Protein AF-A0AB33BY91-F1 (afdb_monomer_lite)

Structure (mmCIF, N/CA/C/O backbone):
data_AF-A0AB33BY91-F1
#
_entry.id   AF-A0AB33BY91-F1
#
loop_
_atom_site.group_PDB
_atom_site.id
_atom_site.type_symbol
_atom_site.label_atom_id
_atom_site.label_alt_id
_atom_site.label_comp_id
_atom_site.label_asym_id
_atom_site.label_entity_id
_atom_site.label_seq_id
_atom_site.pdbx_PDB_ins_code
_atom_site.Cartn_x
_atom_site.Cartn_y
_atom_site.Cartn_z
_atom_site.occupancy
_atom_site.B_iso_or_equiv
_atom_site.auth_seq_id
_atom_site.auth_comp_id
_atom_site.auth_asym_id
_atom_site.auth_atom_id
_atom_site.pdbx_PDB_model_num
ATOM 1 N N . MET A 1 1 ? 9.079 -10.517 -0.588 1.00 70.88 1 MET A N 1
ATOM 2 C CA . MET A 1 1 ? 7.765 -10.075 -0.079 1.00 70.88 1 MET A CA 1
ATOM 3 C C . MET A 1 1 ? 6.912 -9.729 -1.282 1.00 70.88 1 MET A C 1
ATOM 5 O O . MET A 1 1 ? 7.421 -9.047 -2.159 1.00 70.88 1 MET A O 1
ATOM 9 N N . ASP A 1 2 ? 5.691 -10.254 -1.358 1.00 89.25 2 ASP A N 1
ATOM 10 C CA . ASP A 1 2 ? 4.752 -10.009 -2.460 1.00 89.25 2 ASP A CA 1
ATOM 11 C C . ASP A 1 2 ? 3.693 -8.995 -1.993 1.00 89.25 2 ASP A C 1
ATOM 13 O O . ASP A 1 2 ? 3.037 -9.213 -0.972 1.00 89.25 2 ASP A O 1
ATOM 17 N N . LEU A 1 3 ? 3.573 -7.863 -2.697 1.00 92.12 3 LEU A N 1
ATOM 18 C CA . LEU A 1 3 ? 2.672 -6.766 -2.321 1.00 92.12 3 LEU A CA 1
ATOM 19 C C . LEU A 1 3 ? 1.193 -7.135 -2.490 1.00 92.12 3 LEU A C 1
ATOM 21 O O . LEU A 1 3 ? 0.359 -6.688 -1.703 1.00 92.12 3 LEU A O 1
ATOM 25 N N . GLN A 1 4 ? 0.871 -7.975 -3.476 1.00 93.31 4 GLN A N 1
ATOM 26 C CA . GLN A 1 4 ? -0.489 -8.450 -3.696 1.00 93.31 4 GLN A CA 1
ATOM 27 C C . GLN A 1 4 ? -0.908 -9.387 -2.565 1.00 93.31 4 GLN A C 1
ATOM 29 O O . GLN A 1 4 ? -2.002 -9.251 -2.020 1.00 93.31 4 GLN A O 1
ATOM 34 N N . ALA A 1 5 ? -0.020 -10.301 -2.170 1.00 92.94 5 ALA A N 1
ATOM 35 C CA . ALA A 1 5 ? -0.266 -11.193 -1.042 1.00 92.94 5 ALA A CA 1
ATOM 36 C C . ALA A 1 5 ? -0.437 -10.417 0.275 1.00 92.94 5 ALA A C 1
ATOM 38 O O . ALA A 1 5 ? -1.303 -10.758 1.080 1.00 92.94 5 ALA A O 1
ATOM 39 N N . LEU A 1 6 ? 0.356 -9.358 0.485 1.00 92.75 6 LEU A N 1
ATOM 40 C CA . LEU A 1 6 ? 0.226 -8.498 1.662 1.00 92.75 6 LEU A CA 1
ATOM 41 C C . LEU A 1 6 ? -1.119 -7.759 1.687 1.00 92.75 6 LEU A C 1
ATOM 43 O O . LEU A 1 6 ? -1.762 -7.736 2.734 1.00 92.75 6 LEU A O 1
ATOM 47 N N . ALA A 1 7 ? -1.559 -7.201 0.555 1.00 93.62 7 ALA A N 1
ATOM 48 C CA . ALA A 1 7 ? -2.860 -6.539 0.453 1.00 93.62 7 ALA A CA 1
ATOM 49 C C . ALA A 1 7 ? -4.006 -7.493 0.806 1.00 93.62 7 ALA A C 1
ATOM 51 O O . ALA A 1 7 ? -4.775 -7.197 1.714 1.00 93.62 7 ALA A O 1
ATOM 52 N N . ILE A 1 8 ? -4.033 -8.682 0.194 1.00 93.38 8 ILE A N 1
ATOM 53 C CA . ILE A 1 8 ? -5.052 -9.707 0.469 1.00 93.38 8 ILE A CA 1
ATOM 54 C C . ILE A 1 8 ? -5.065 -10.086 1.954 1.00 93.38 8 ILE A C 1
ATOM 56 O O . ILE A 1 8 ? -6.124 -10.240 2.560 1.00 93.38 8 ILE A O 1
ATOM 60 N N . ALA A 1 9 ? -3.890 -10.250 2.563 1.00 92.19 9 ALA A N 1
ATOM 61 C CA . ALA A 1 9 ? -3.816 -10.657 3.956 1.00 92.19 9 ALA A CA 1
ATOM 62 C C . ALA A 1 9 ? -4.296 -9.564 4.927 1.00 92.19 9 ALA A C 1
ATOM 64 O O . ALA A 1 9 ? -4.942 -9.889 5.920 1.00 92.19 9 ALA A O 1
ATOM 65 N N . LEU A 1 10 ? -4.027 -8.289 4.630 1.00 91.00 10 LEU A N 1
ATOM 66 C CA . LEU A 1 10 ? -4.527 -7.154 5.408 1.00 91.00 10 LEU A CA 1
ATOM 67 C C . LEU A 1 10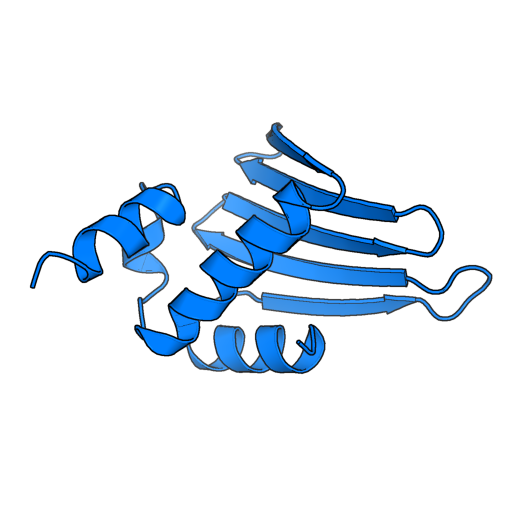 ? -6.032 -6.927 5.190 1.00 91.00 10 LEU A C 1
ATOM 69 O O . LEU A 1 10 ? -6.748 -6.681 6.160 1.00 91.00 10 LEU A O 1
ATOM 73 N N . GLU A 1 11 ? -6.538 -7.088 3.962 1.00 92.44 11 GLU A N 1
ATOM 74 C CA . GLU A 1 11 ? -7.983 -7.065 3.678 1.00 92.44 11 GLU A CA 1
ATOM 75 C C . GLU A 1 11 ? -8.731 -8.132 4.485 1.00 92.44 11 GLU A C 1
ATOM 77 O O . GLU A 1 11 ? -9.739 -7.836 5.125 1.00 92.44 11 GLU A O 1
ATOM 82 N N . ASN A 1 12 ? -8.187 -9.350 4.563 1.00 91.06 12 ASN A N 1
ATOM 83 C CA . ASN A 1 12 ? -8.753 -10.428 5.382 1.00 91.06 12 ASN A CA 1
ATOM 84 C C . ASN A 1 12 ? -8.757 -10.118 6.894 1.00 91.06 12 ASN A C 1
ATOM 86 O O . ASN A 1 12 ? -9.487 -10.764 7.644 1.00 91.06 12 ASN A O 1
ATOM 90 N N . GLN A 1 13 ? -7.960 -9.146 7.347 1.00 87.62 13 GLN A N 1
ATOM 91 C CA . GLN A 1 13 ? -7.929 -8.652 8.730 1.00 87.62 13 GLN A CA 1
ATOM 92 C C . GLN A 1 13 ? -8.799 -7.401 8.947 1.00 87.62 13 GLN A C 1
ATOM 94 O O . GLN A 1 13 ? -8.844 -6.868 10.055 1.00 87.62 13 GLN A O 1
ATOM 99 N N . GLY A 1 14 ? -9.510 -6.938 7.914 1.00 88.50 14 GLY A N 1
ATOM 100 C CA . GLY A 1 14 ? -10.414 -5.789 7.982 1.00 88.50 14 GLY A CA 1
ATOM 101 C C . GLY A 1 14 ? -9.769 -4.443 7.648 1.00 88.50 14 GLY A C 1
ATOM 102 O O . GLY A 1 14 ? -10.417 -3.411 7.816 1.00 88.50 14 GLY A O 1
ATOM 103 N N . TYR A 1 15 ? -8.522 -4.424 7.170 1.00 90.50 15 TYR A N 1
ATOM 104 C CA . TYR A 1 15 ? -7.912 -3.206 6.640 1.00 90.50 15 TYR A CA 1
ATOM 105 C C . TYR A 1 15 ? -8.409 -2.923 5.2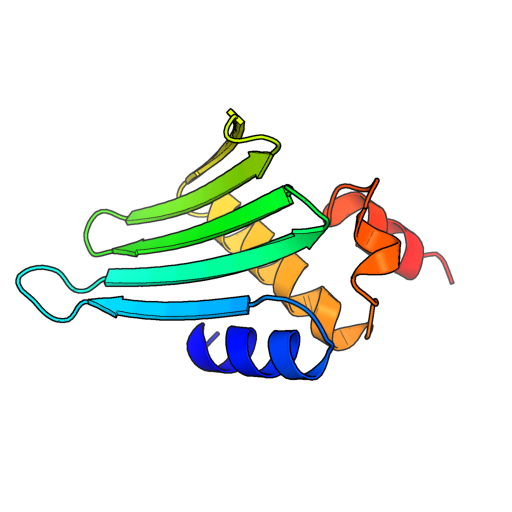22 1.00 90.50 15 TYR A C 1
ATOM 107 O O . TYR A 1 15 ? -8.589 -3.832 4.417 1.00 90.50 15 TYR A O 1
ATOM 115 N N . LEU A 1 16 ? -8.545 -1.645 4.871 1.00 92.38 16 LEU A N 1
ATOM 116 C CA . LEU A 1 16 ? -8.739 -1.234 3.481 1.00 92.38 16 LEU A CA 1
ATOM 117 C C . LEU A 1 16 ? -7.385 -1.239 2.771 1.00 92.38 16 LEU A C 1
ATOM 119 O O . LEU A 1 16 ? -6.714 -0.209 2.720 1.00 92.38 16 LEU A O 1
ATOM 123 N N . ALA A 1 17 ? -6.959 -2.401 2.275 1.00 94.88 17 ALA A N 1
ATOM 124 C CA . ALA A 1 17 ? -5.701 -2.562 1.557 1.00 94.88 17 ALA A CA 1
ATOM 125 C C . ALA A 1 17 ? -5.934 -2.864 0.073 1.00 94.88 17 ALA A C 1
ATOM 127 O O . ALA A 1 17 ? -6.933 -3.454 -0.313 1.00 94.88 17 ALA A O 1
ATOM 128 N N . SER A 1 18 ? -5.017 -2.429 -0.784 1.00 94.94 18 SER A N 1
ATOM 129 C CA . SER A 1 18 ? -5.064 -2.729 -2.213 1.00 94.94 18 SER A CA 1
ATOM 130 C C . SER A 1 18 ? -3.668 -2.701 -2.817 1.00 94.94 18 SER A C 1
ATOM 132 O O . SER A 1 18 ? -2.775 -1.997 -2.343 1.00 94.94 18 SER A O 1
ATOM 134 N N . CYS A 1 19 ? -3.472 -3.478 -3.874 1.00 95.19 19 CYS A N 1
ATOM 135 C CA . CYS A 1 19 ? -2.242 -3.494 -4.645 1.00 95.19 19 CYS A CA 1
ATOM 136 C C . CYS A 1 19 ? -2.598 -3.456 -6.130 1.00 95.19 19 CYS A C 1
ATOM 138 O O . CYS A 1 19 ? -3.453 -4.208 -6.591 1.00 95.19 19 CYS A O 1
ATOM 140 N N . TYR A 1 20 ? -1.941 -2.570 -6.873 1.00 91.12 20 TYR A N 1
ATOM 141 C CA . TYR A 1 20 ? -2.128 -2.417 -8.310 1.00 91.12 20 TYR A CA 1
ATOM 142 C C . TYR A 1 20 ? -0.778 -2.460 -8.997 1.00 91.12 20 TYR A C 1
ATOM 144 O O . TYR A 1 20 ? 0.171 -1.817 -8.548 1.00 91.12 20 TYR A O 1
ATOM 152 N N . THR A 1 21 ? -0.708 -3.178 -10.111 1.00 88.31 21 THR A N 1
ATOM 153 C CA . THR A 1 21 ? 0.441 -3.146 -11.011 1.00 88.31 21 THR A CA 1
ATOM 154 C C . THR A 1 21 ? 0.055 -2.396 -12.278 1.00 88.31 21 THR A C 1
ATOM 156 O O . THR A 1 21 ? -1.031 -2.589 -12.824 1.00 88.31 21 THR A O 1
ATOM 159 N N . CYS A 1 22 ? 0.930 -1.511 -12.742 1.00 81.50 22 CYS A N 1
ATOM 160 C CA . CYS A 1 22 ? 0.817 -0.905 -14.060 1.00 81.50 22 CYS A CA 1
ATOM 161 C C . CYS A 1 22 ? 1.938 -1.495 -14.919 1.00 81.50 22 CYS A C 1
ATOM 163 O O . CYS A 1 22 ? 3.110 -1.324 -14.594 1.00 81.50 22 CYS A O 1
ATOM 165 N N . GLY A 1 23 ? 1.562 -2.237 -15.964 1.00 65.62 23 GLY A N 1
ATOM 166 C CA . GLY A 1 23 ? 2.470 -2.957 -16.870 1.00 65.62 23 GLY A CA 1
ATOM 167 C C . GLY A 1 23 ? 2.588 -2.309 -18.252 1.00 65.62 23 GLY A C 1
ATOM 168 O O . GLY A 1 23 ? 2.604 -3.008 -19.260 1.00 65.62 23 GLY A O 1
ATOM 169 N N . GLY A 1 24 ? 2.562 -0.975 -18.306 1.00 70.12 24 GLY A N 1
ATOM 170 C CA . GLY A 1 24 ? 2.678 -0.198 -19.543 1.00 70.12 24 GLY A CA 1
ATOM 171 C C . GLY A 1 24 ? 4.134 0.100 -19.913 1.00 70.12 24 GLY A C 1
ATOM 172 O O . GLY A 1 24 ? 4.979 -0.785 -19.950 1.00 70.12 24 GLY A O 1
ATOM 173 N N . GLN A 1 25 ? 4.449 1.373 -20.170 1.00 61.53 25 GLN A N 1
ATOM 174 C CA . GLN A 1 25 ? 5.828 1.815 -20.441 1.00 61.53 25 GLN A CA 1
ATOM 175 C C . GLN A 1 25 ? 6.769 1.716 -19.228 1.00 61.53 25 GLN A C 1
ATOM 177 O O . GLN A 1 25 ? 7.977 1.841 -19.395 1.00 61.53 25 GLN A O 1
ATOM 182 N N . MET A 1 26 ? 6.231 1.516 -18.024 1.00 62.81 26 MET A N 1
ATOM 183 C CA . MET A 1 26 ? 6.991 1.425 -16.779 1.00 62.81 26 MET A CA 1
ATOM 184 C C . MET A 1 26 ? 6.454 0.271 -15.954 1.00 62.81 26 MET A C 1
ATOM 186 O O . MET A 1 26 ? 5.241 0.195 -15.747 1.00 62.81 26 MET A O 1
ATOM 190 N N . ASN A 1 27 ? 7.345 -0.582 -15.450 1.00 81.62 27 ASN A N 1
ATOM 191 C CA . ASN A 1 27 ? 6.958 -1.584 -14.470 1.00 81.62 27 ASN A CA 1
ATOM 192 C C . ASN A 1 27 ? 6.823 -0.884 -13.123 1.00 81.62 27 ASN A C 1
ATOM 194 O O . ASN A 1 27 ? 7.798 -0.394 -12.552 1.00 81.62 27 ASN A O 1
ATOM 198 N N . SER A 1 28 ? 5.596 -0.800 -12.622 1.00 90.38 28 SER A N 1
ATOM 199 C CA . SER A 1 28 ? 5.347 -0.216 -11.310 1.00 90.38 28 SER A CA 1
ATOM 200 C C . SER A 1 28 ? 4.273 -0.971 -10.548 1.00 90.38 28 SER A C 1
ATOM 202 O O . SER A 1 28 ? 3.346 -1.538 -11.131 1.00 90.38 28 SER A O 1
ATOM 204 N N . ALA A 1 29 ? 4.411 -0.969 -9.228 1.00 92.94 29 ALA A N 1
ATOM 205 C CA . ALA A 1 29 ? 3.433 -1.501 -8.299 1.00 92.94 29 ALA A CA 1
ATOM 206 C C . ALA A 1 29 ? 3.149 -0.457 -7.218 1.00 92.94 29 ALA A C 1
ATOM 208 O O . ALA A 1 29 ? 4.076 0.069 -6.603 1.00 92.94 29 ALA A O 1
ATOM 209 N N . SER A 1 30 ? 1.871 -0.169 -6.979 1.00 94.44 30 SER A N 1
ATOM 210 C CA . SER A 1 30 ? 1.411 0.676 -5.880 1.00 94.44 30 SER A CA 1
ATOM 211 C C . SER A 1 30 ? 0.617 -0.180 -4.911 1.00 94.44 30 SER A C 1
ATOM 213 O O . SER A 1 30 ? -0.442 -0.700 -5.255 1.00 94.44 30 SER A O 1
ATOM 215 N N . PHE A 1 31 ? 1.113 -0.277 -3.689 1.00 96.12 31 PHE A N 1
ATOM 216 C CA . PHE A 1 31 ? 0.403 -0.819 -2.547 1.00 96.12 31 PHE A CA 1
ATOM 217 C C . PHE A 1 31 ? -0.160 0.340 -1.718 1.00 96.12 31 PHE A C 1
ATOM 219 O O . PHE A 1 31 ? 0.518 1.348 -1.515 1.00 96.12 31 PHE A O 1
ATOM 226 N N . MET A 1 32 ? -1.401 0.222 -1.261 1.00 95.81 32 MET A N 1
ATOM 227 C CA . MET A 1 32 ? -2.061 1.213 -0.417 1.00 95.81 32 MET A CA 1
ATOM 228 C C . MET A 1 32 ? -2.783 0.524 0.731 1.00 95.81 32 MET A C 1
ATOM 230 O O . MET A 1 32 ? -3.413 -0.508 0.513 1.00 95.81 32 MET A O 1
ATOM 234 N N . VAL A 1 33 ? -2.730 1.104 1.929 1.00 94.75 33 VAL A N 1
ATOM 235 C CA . VAL A 1 33 ? -3.513 0.636 3.079 1.00 94.75 33 VAL A CA 1
ATOM 236 C C . VAL A 1 33 ? -4.035 1.802 3.911 1.00 94.75 33 VAL A C 1
ATOM 238 O O . VAL A 1 33 ? -3.291 2.727 4.238 1.00 94.75 33 VAL A O 1
ATOM 241 N N . GLY A 1 34 ? -5.321 1.757 4.249 1.00 92.31 34 GLY A N 1
ATOM 242 C CA . GLY A 1 34 ? -5.939 2.653 5.220 1.00 92.31 34 GLY A CA 1
ATOM 243 C C . GLY A 1 34 ? -5.725 2.157 6.651 1.00 92.31 34 GLY A C 1
ATOM 244 O O . GLY A 1 34 ? -5.993 0.994 6.947 1.00 92.31 34 GLY A O 1
ATOM 245 N N . LEU A 1 35 ? -5.275 3.044 7.540 1.00 85.62 35 LEU A N 1
ATOM 246 C CA . LEU A 1 35 ? -5.067 2.789 8.974 1.00 85.62 35 LEU A CA 1
ATOM 247 C C . LEU A 1 35 ? -6.147 3.431 9.872 1.00 85.62 35 LEU A C 1
ATOM 249 O O . LEU A 1 35 ? -5.972 3.527 11.084 1.00 85.62 35 LEU A O 1
ATOM 253 N N . GLY A 1 36 ? -7.234 3.932 9.289 1.00 79.31 36 GLY A N 1
ATOM 254 C CA . GLY A 1 36 ? -8.272 4.711 9.971 1.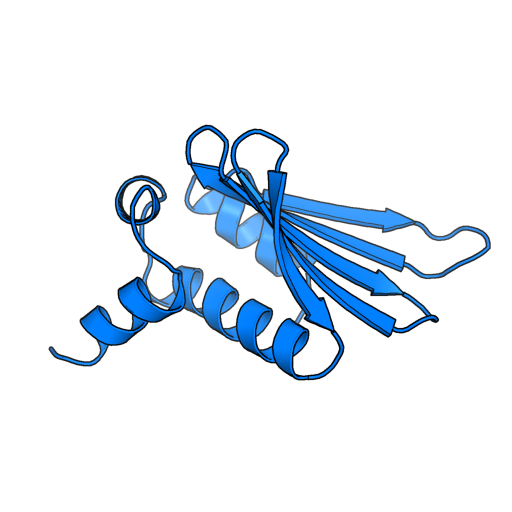00 79.31 36 GLY A CA 1
ATOM 255 C C . GLY A 1 36 ? -8.920 5.709 9.012 1.00 79.31 36 GLY A C 1
ATOM 256 O O . GLY A 1 36 ? -8.627 5.671 7.819 1.00 79.31 36 GLY A O 1
ATOM 257 N N . GLU A 1 37 ? -9.779 6.599 9.519 1.00 76.19 37 GLU A N 1
ATOM 258 C CA . GLU A 1 37 ? -10.706 7.398 8.691 1.00 76.19 37 GLU A CA 1
ATOM 259 C C . GLU A 1 37 ? -10.042 8.121 7.513 1.00 76.19 37 GLU A C 1
ATOM 261 O O 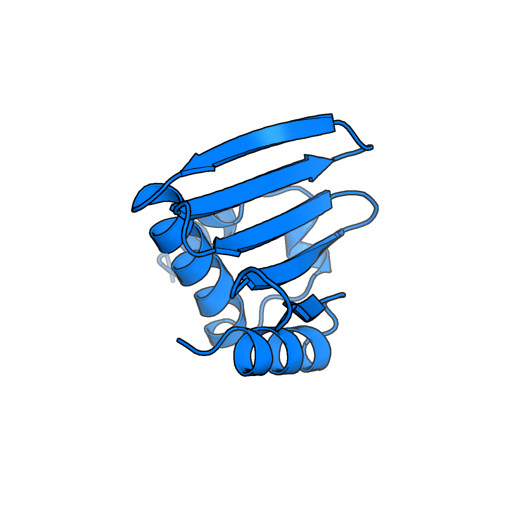. GLU A 1 37 ? -10.511 8.008 6.384 1.00 76.19 37 GLU A O 1
ATOM 266 N N . THR A 1 38 ? -8.930 8.815 7.747 1.00 86.00 38 THR A N 1
ATOM 267 C CA . THR A 1 38 ? -8.234 9.573 6.695 1.00 86.00 38 THR A CA 1
ATOM 268 C C . THR A 1 38 ? -6.746 9.247 6.602 1.00 86.00 38 THR A C 1
ATOM 270 O O . THR A 1 38 ? -6.030 9.883 5.832 1.00 86.00 38 THR A O 1
ATOM 273 N N . HIS A 1 39 ? -6.262 8.262 7.371 1.00 89.62 39 HIS A N 1
ATOM 274 C CA . HIS A 1 39 ? -4.849 7.882 7.406 1.00 89.62 39 HIS A CA 1
ATOM 275 C C . HIS A 1 39 ? -4.554 6.809 6.353 1.00 89.62 39 HIS A C 1
ATOM 277 O O . HIS A 1 39 ? -4.994 5.667 6.481 1.00 89.62 39 HIS A O 1
ATOM 283 N N . LEU A 1 40 ? -3.785 7.174 5.330 1.00 93.12 40 LEU A N 1
ATOM 284 C CA . LEU A 1 40 ? -3.441 6.334 4.191 1.00 93.12 40 LEU A CA 1
ATOM 285 C C . LEU A 1 40 ? -1.925 6.178 4.084 1.00 93.12 40 LEU A C 1
ATOM 287 O O . LEU A 1 40 ? -1.187 7.160 4.059 1.00 93.12 40 LEU A O 1
ATOM 291 N N . ILE A 1 41 ? -1.473 4.940 3.935 1.00 95.12 41 ILE A N 1
ATOM 292 C CA . ILE A 1 41 ? -0.108 4.617 3.531 1.00 95.12 41 ILE A CA 1
ATOM 293 C C . ILE A 1 41 ? -0.118 4.254 2.053 1.00 95.12 41 ILE A C 1
ATOM 295 O O . ILE A 1 41 ? -0.971 3.488 1.600 1.00 95.12 41 ILE A O 1
ATOM 299 N N . ARG A 1 42 ? 0.874 4.746 1.313 1.00 96.12 42 ARG A N 1
ATOM 300 C CA . ARG A 1 42 ? 1.193 4.313 -0.045 1.00 96.12 42 ARG A CA 1
ATOM 301 C C . ARG A 1 42 ? 2.639 3.841 -0.110 1.00 96.12 42 ARG A C 1
ATOM 303 O O . ARG A 1 42 ? 3.548 4.596 0.213 1.00 96.12 42 ARG A O 1
ATOM 310 N N . PHE A 1 43 ? 2.847 2.630 -0.607 1.00 97.06 43 PHE A N 1
ATOM 311 C CA . PHE A 1 43 ? 4.158 2.115 -0.976 1.00 97.06 43 PHE A CA 1
ATOM 312 C C . PHE A 1 43 ? 4.216 1.928 -2.492 1.00 97.06 43 PHE A C 1
ATOM 314 O O . PHE A 1 43 ? 3.437 1.162 -3.059 1.00 97.06 43 PHE A O 1
ATOM 321 N N . LEU A 1 44 ? 5.118 2.645 -3.154 1.00 95.88 44 LEU A N 1
ATOM 322 C CA . LEU A 1 44 ? 5.291 2.623 -4.601 1.00 95.88 44 LEU A CA 1
ATOM 323 C C . LEU A 1 44 ? 6.665 2.047 -4.943 1.00 95.88 44 LEU A C 1
ATOM 325 O O . LEU A 1 44 ? 7.686 2.537 -4.462 1.00 95.88 44 LEU A O 1
ATOM 329 N N . VAL A 1 45 ? 6.676 1.042 -5.814 1.00 94.19 45 VAL A N 1
ATOM 330 C CA . VAL A 1 45 ? 7.875 0.464 -6.429 1.00 94.19 45 VAL A CA 1
ATOM 331 C C . VAL A 1 45 ? 7.817 0.735 -7.921 1.00 94.19 45 VAL A C 1
ATOM 333 O O . VAL A 1 45 ? 6.796 0.479 -8.558 1.00 94.19 45 VAL A O 1
ATOM 336 N N . SER A 1 46 ? 8.908 1.239 -8.482 1.00 92.38 46 SER A N 1
ATOM 337 C CA . SER A 1 46 ? 9.060 1.458 -9.919 1.00 92.38 46 SER A CA 1
ATOM 338 C C . SER A 1 46 ? 10.521 1.333 -10.337 1.00 92.38 46 SER A C 1
ATOM 340 O O . SER A 1 46 ? 11.414 1.273 -9.490 1.00 92.38 46 SER A O 1
ATOM 342 N N . ASP A 1 47 ? 10.768 1.400 -11.643 1.00 89.06 47 ASP A N 1
ATOM 343 C CA . ASP A 1 47 ? 12.118 1.460 -12.214 1.00 89.06 47 ASP A CA 1
ATOM 344 C C . ASP A 1 47 ? 12.932 2.691 -11.743 1.00 89.06 47 ASP A C 1
ATOM 346 O O . ASP A 1 47 ? 14.159 2.686 -11.816 1.00 89.06 47 ASP A O 1
ATOM 350 N N . TYR A 1 48 ? 12.275 3.735 -11.217 1.00 87.69 48 TYR A N 1
ATOM 351 C CA . TYR A 1 48 ? 12.920 4.952 -10.695 1.00 87.69 48 TYR A CA 1
ATOM 352 C C . TYR A 1 48 ? 13.215 4.899 -9.197 1.00 87.69 48 TYR A C 1
ATOM 354 O O . TYR A 1 48 ? 13.864 5.800 -8.665 1.00 87.69 48 TYR A O 1
ATOM 362 N N . GLY A 1 49 ? 12.742 3.861 -8.510 1.00 93.38 49 GLY A N 1
ATOM 363 C CA . GLY A 1 49 ? 12.977 3.679 -7.090 1.00 93.38 49 GLY A CA 1
ATOM 364 C C . GLY A 1 49 ? 11.736 3.281 -6.310 1.00 93.38 49 GLY A C 1
ATOM 365 O O . GLY A 1 49 ? 10.686 2.922 -6.853 1.00 93.38 49 GLY A O 1
ATOM 366 N N . ILE A 1 50 ? 11.913 3.328 -4.994 1.00 95.69 50 ILE A N 1
ATOM 367 C CA . ILE A 1 50 ? 10.961 2.857 -3.997 1.00 95.69 50 ILE A CA 1
ATOM 368 C C . ILE A 1 50 ? 10.620 4.021 -3.077 1.00 95.69 50 ILE A C 1
ATOM 370 O O . ILE A 1 50 ? 11.520 4.707 -2.592 1.00 95.69 50 ILE A O 1
ATOM 374 N N . THR A 1 51 ? 9.330 4.210 -2.823 1.00 97.31 51 THR A N 1
ATOM 375 C CA . THR A 1 51 ? 8.799 5.310 -2.011 1.00 97.31 51 THR A CA 1
ATOM 376 C C . THR A 1 51 ? 7.736 4.810 -1.048 1.00 97.31 51 THR A C 1
ATOM 378 O O . THR A 1 51 ? 6.900 3.985 -1.409 1.00 97.31 51 THR A O 1
ATOM 381 N N . TRP A 1 52 ? 7.759 5.346 0.167 1.00 97.44 52 TRP A N 1
ATOM 382 C CA . TRP A 1 52 ? 6.710 5.220 1.171 1.00 97.44 52 TRP A CA 1
ATOM 383 C C . TRP A 1 52 ? 6.167 6.613 1.464 1.00 97.44 52 TRP A C 1
ATOM 385 O O . TRP A 1 52 ? 6.945 7.516 1.767 1.00 97.44 52 TRP A O 1
ATOM 395 N N . THR A 1 53 ? 4.854 6.786 1.398 1.00 96.88 53 THR A N 1
ATOM 396 C CA . THR A 1 53 ? 4.178 8.052 1.685 1.00 96.88 53 THR A CA 1
ATOM 397 C C . THR A 1 53 ? 3.060 7.811 2.687 1.00 96.88 53 THR A C 1
ATOM 399 O O . THR A 1 53 ? 2.197 6.962 2.460 1.00 96.88 53 THR A O 1
ATOM 402 N N . GLU A 1 54 ? 3.052 8.588 3.766 1.00 95.06 54 GLU A N 1
ATOM 403 C CA . GLU A 1 54 ? 1.950 8.640 4.728 1.00 95.06 54 GLU A CA 1
ATOM 404 C C . GLU A 1 54 ? 1.147 9.911 4.508 1.00 95.06 54 GLU A C 1
ATOM 406 O O . GLU A 1 54 ? 1.706 11.008 4.439 1.00 95.06 54 GLU A O 1
ATOM 411 N N . MET A 1 55 ? -0.168 9.766 4.415 1.00 93.56 55 MET A N 1
ATOM 412 C CA . MET A 1 55 ? -1.097 10.871 4.236 1.00 93.56 55 MET A CA 1
ATOM 413 C C . MET A 1 55 ? -2.176 10.827 5.308 1.00 93.56 55 MET A C 1
ATOM 415 O O . MET A 1 55 ? -2.676 9.756 5.645 1.00 93.56 55 MET A O 1
ATOM 419 N N . ARG A 1 56 ? -2.565 11.993 5.820 1.00 92.44 56 ARG A N 1
ATOM 420 C CA . ARG A 1 56 ? -3.737 12.160 6.683 1.00 92.44 56 ARG A CA 1
ATOM 421 C C . ARG A 1 56 ? -4.465 13.434 6.303 1.00 92.44 56 ARG A C 1
ATOM 423 O O . ARG A 1 56 ? -3.814 14.462 6.138 1.00 92.44 56 ARG A O 1
ATOM 430 N N . ASP A 1 57 ? -5.784 13.366 6.166 1.00 90.69 57 ASP A N 1
ATOM 431 C CA . ASP A 1 57 ? -6.612 14.509 5.745 1.00 90.69 57 ASP A CA 1
ATOM 432 C C . ASP A 1 57 ? -6.057 15.188 4.476 1.00 90.69 57 ASP A C 1
ATOM 434 O O . ASP A 1 57 ? -5.906 16.409 4.417 1.00 90.69 57 ASP A O 1
ATOM 438 N N . ASP A 1 58 ? -5.652 14.371 3.496 1.00 88.00 58 ASP A N 1
ATOM 439 C CA . ASP A 1 58 ? -5.018 14.785 2.234 1.00 88.00 58 ASP A CA 1
ATOM 440 C C . ASP A 1 58 ? -3.679 15.539 2.373 1.00 88.00 58 ASP A C 1
ATOM 442 O O . ASP A 1 58 ? -3.171 16.119 1.410 1.00 88.00 58 ASP A O 1
ATOM 446 N N . ARG A 1 59 ? -3.060 15.517 3.558 1.00 92.75 59 ARG A N 1
ATOM 447 C CA . ARG A 1 59 ? -1.735 16.094 3.813 1.00 92.75 59 ARG A CA 1
ATOM 448 C C . ARG A 1 59 ? -0.684 15.002 3.888 1.00 92.75 59 ARG A C 1
ATOM 450 O O . ARG A 1 59 ? -0.831 14.060 4.663 1.00 92.75 59 ARG A O 1
ATOM 457 N N . GLU A 1 60 ? 0.401 15.164 3.135 1.00 94.94 60 GLU A N 1
ATOM 458 C CA . GLU A 1 60 ? 1.598 14.336 3.295 1.00 94.94 60 GLU A CA 1
ATOM 459 C C . GLU A 1 60 ? 2.215 14.600 4.676 1.00 94.94 60 GLU A C 1
ATOM 461 O O . GLU A 1 60 ? 2.592 15.727 5.001 1.00 94.94 60 GLU A O 1
ATOM 466 N N . LEU A 1 61 ? 2.280 13.558 5.504 1.00 92.44 61 LEU A N 1
ATOM 467 C CA . LEU A 1 61 ? 2.904 13.598 6.827 1.00 92.44 61 LEU A CA 1
ATOM 468 C C . LEU A 1 61 ? 4.378 13.215 6.760 1.00 92.44 61 LEU A C 1
ATOM 470 O O . LEU A 1 61 ? 5.198 13.737 7.515 1.00 92.44 61 LEU A O 1
ATOM 474 N N . MET A 1 62 ? 4.697 12.259 5.889 1.00 93.44 62 MET A N 1
ATOM 475 C CA . MET A 1 62 ? 6.030 11.702 5.755 1.00 93.44 62 MET A CA 1
ATOM 476 C C . MET A 1 62 ? 6.204 11.092 4.370 1.00 93.44 62 MET A C 1
ATOM 478 O O . MET A 1 62 ? 5.302 10.430 3.853 1.00 93.44 62 MET A O 1
ATOM 482 N N . LYS A 1 63 ? 7.408 11.253 3.823 1.00 96.12 63 LYS A N 1
ATOM 483 C CA . LYS A 1 63 ? 7.869 10.554 2.633 1.00 96.12 63 LYS A CA 1
ATOM 484 C C . LYS A 1 63 ? 9.253 9.967 2.895 1.00 96.12 63 LYS A C 1
ATOM 486 O O . LYS A 1 63 ? 10.153 10.686 3.318 1.00 96.12 63 LYS A O 1
ATOM 491 N N . LEU A 1 64 ? 9.405 8.670 2.650 1.00 97.38 64 LEU A N 1
ATOM 492 C CA . LEU A 1 64 ? 10.667 7.938 2.758 1.00 97.38 64 LEU A CA 1
ATOM 493 C C . LEU A 1 64 ? 11.003 7.307 1.412 1.00 97.38 64 LEU A C 1
ATOM 495 O O . LEU A 1 64 ? 10.109 6.936 0.647 1.00 97.38 64 LEU A O 1
ATOM 499 N N . GLU A 1 65 ? 12.293 7.142 1.139 1.00 97.62 65 GLU A N 1
ATOM 500 C CA . GLU A 1 65 ? 12.788 6.587 -0.119 1.00 97.62 65 GLU A CA 1
ATOM 501 C C . GLU A 1 65 ? 13.783 5.447 0.144 1.00 97.62 65 GLU A C 1
ATOM 503 O O . GLU A 1 65 ? 14.421 5.367 1.196 1.00 97.62 65 GLU A O 1
ATOM 508 N N . GLY A 1 66 ? 13.897 4.517 -0.807 1.00 95.94 66 GLY A N 1
ATOM 509 C CA . GLY A 1 66 ? 14.888 3.441 -0.758 1.00 95.94 66 GLY A CA 1
ATOM 510 C C . GLY A 1 66 ? 14.758 2.532 0.472 1.00 95.94 66 GLY A C 1
ATOM 511 O O . GLY A 1 66 ? 13.707 1.935 0.711 1.00 95.94 66 GLY A O 1
ATOM 512 N N . ALA A 1 67 ? 15.847 2.382 1.230 1.00 95.19 67 ALA A N 1
ATOM 513 C CA . ALA A 1 67 ? 15.929 1.433 2.342 1.00 95.19 67 ALA A CA 1
ATOM 514 C C . ALA A 1 67 ? 14.948 1.747 3.485 1.00 95.19 67 ALA A C 1
ATOM 516 O O . ALA A 1 67 ? 14.375 0.826 4.067 1.00 95.19 67 ALA A O 1
ATOM 517 N N . GLU A 1 68 ? 14.707 3.026 3.775 1.00 94.75 68 GLU A N 1
ATOM 518 C CA . GLU A 1 68 ? 13.784 3.438 4.839 1.00 94.75 68 GLU A CA 1
ATOM 519 C C . GLU A 1 68 ? 12.335 3.080 4.488 1.00 94.75 68 GLU A C 1
ATOM 521 O O . GLU A 1 68 ? 11.607 2.538 5.320 1.00 94.75 68 GLU A O 1
ATOM 526 N N . ALA A 1 69 ? 11.943 3.273 3.223 1.00 96.12 69 ALA A N 1
ATOM 527 C CA . ALA A 1 69 ? 10.639 2.845 2.721 1.00 96.12 69 ALA A CA 1
ATOM 528 C C . ALA A 1 69 ? 10.462 1.319 2.818 1.00 96.12 69 ALA A C 1
ATOM 530 O O . ALA A 1 69 ? 9.409 0.831 3.231 1.00 96.12 69 ALA A O 1
ATOM 531 N N . ILE A 1 70 ? 11.503 0.555 2.469 1.00 94.44 70 ILE A N 1
ATOM 532 C CA . ILE A 1 70 ? 11.503 -0.912 2.583 1.00 94.44 70 ILE A CA 1
ATOM 533 C C . ILE A 1 70 ? 11.364 -1.353 4.049 1.00 94.44 70 ILE A C 1
ATOM 535 O O . ILE A 1 70 ? 10.660 -2.327 4.324 1.00 94.44 70 ILE A O 1
ATOM 539 N N . SER A 1 71 ? 12.017 -0.657 4.984 1.00 93.19 71 SER A N 1
ATOM 540 C CA . SER A 1 71 ? 11.921 -0.951 6.418 1.00 93.19 71 SER A CA 1
ATOM 541 C C . SER A 1 71 ? 10.493 -0.762 6.933 1.00 93.19 71 SER A C 1
ATOM 543 O O . SER A 1 71 ? 9.955 -1.657 7.584 1.00 93.19 71 SER A O 1
ATOM 545 N N . GLN A 1 72 ? 9.838 0.347 6.572 1.00 93.44 72 GLN A N 1
ATOM 546 C CA . GLN A 1 72 ? 8.449 0.603 6.972 1.00 93.44 72 GLN A CA 1
ATOM 547 C C . GLN A 1 72 ? 7.467 -0.430 6.397 1.00 93.44 72 GLN A C 1
ATOM 549 O O . GLN A 1 72 ? 6.565 -0.883 7.102 1.00 93.44 72 GLN A O 1
ATOM 554 N N . LEU A 1 73 ? 7.677 -0.897 5.159 1.00 93.75 73 LEU A N 1
ATOM 555 C CA . LEU A 1 73 ? 6.870 -1.986 4.597 1.00 93.75 73 LEU A CA 1
ATOM 556 C C . LEU A 1 73 ? 6.997 -3.284 5.407 1.00 93.75 73 LEU A C 1
ATOM 558 O O . LEU A 1 73 ? 6.009 -3.994 5.599 1.00 93.75 73 LEU A O 1
ATOM 562 N N . GLN A 1 74 ? 8.199 -3.606 5.889 1.00 91.38 74 GLN A N 1
ATOM 563 C CA . GLN A 1 74 ? 8.416 -4.799 6.709 1.00 91.38 74 GLN A CA 1
ATOM 564 C C . GLN A 1 74 ? 7.737 -4.683 8.075 1.00 91.38 74 GLN A C 1
ATOM 566 O O . GLN A 1 74 ? 7.127 -5.653 8.526 1.00 91.38 74 GLN A O 1
ATOM 571 N N . GLU A 1 75 ? 7.790 -3.508 8.704 1.00 89.19 75 GLU A N 1
ATOM 572 C CA . GLU A 1 75 ? 7.045 -3.225 9.935 1.00 89.19 75 GLU A CA 1
ATOM 573 C C . GLU A 1 75 ? 5.536 -3.391 9.721 1.00 89.19 75 GLU A C 1
ATOM 575 O O . GLU A 1 75 ? 4.879 -4.120 10.465 1.00 89.19 75 GLU A O 1
ATOM 580 N N . LEU A 1 76 ? 4.989 -2.815 8.650 1.00 87.38 76 LEU A N 1
ATOM 581 C CA . LEU A 1 76 ? 3.575 -2.962 8.304 1.00 87.38 76 LEU A CA 1
ATOM 582 C C . LEU A 1 76 ? 3.183 -4.429 8.077 1.00 87.38 76 LEU A C 1
ATOM 584 O O . LEU A 1 76 ? 2.140 -4.889 8.536 1.00 87.38 76 LEU A O 1
ATOM 588 N N . ALA A 1 77 ? 4.026 -5.202 7.402 1.00 87.75 77 ALA A N 1
ATOM 589 C CA . ALA A 1 77 ? 3.766 -6.619 7.197 1.00 87.75 77 ALA A CA 1
ATOM 590 C C . ALA A 1 77 ? 3.824 -7.443 8.491 1.00 87.75 77 ALA A C 1
ATOM 592 O O . ALA A 1 77 ? 3.215 -8.514 8.565 1.00 87.75 77 ALA A O 1
ATOM 593 N N . ASN A 1 78 ? 4.523 -6.962 9.521 1.00 84.19 78 ASN A N 1
ATOM 594 C CA . ASN A 1 78 ? 4.497 -7.596 10.832 1.00 84.19 78 ASN A CA 1
ATOM 595 C C . ASN A 1 78 ? 3.143 -7.416 11.533 1.00 84.19 78 ASN A C 1
ATOM 597 O O . ASN A 1 78 ? 2.801 -8.265 12.349 1.00 84.19 78 ASN A O 1
ATOM 601 N N . LEU A 1 79 ? 2.320 -6.421 11.178 1.00 72.94 79 LEU A N 1
ATOM 602 C CA . LEU A 1 79 ? 0.963 -6.282 11.736 1.00 72.94 79 LEU A CA 1
ATOM 603 C C . LEU A 1 79 ? 0.109 -7.520 11.494 1.00 72.94 79 LEU A C 1
ATOM 605 O O . LEU A 1 79 ? -0.603 -7.966 12.391 1.00 72.94 79 LEU A O 1
ATOM 609 N N . ASN A 1 80 ? 0.268 -8.132 10.320 1.00 68.19 80 ASN A N 1
ATOM 610 C CA . ASN A 1 80 ? -0.393 -9.385 9.997 1.00 68.19 80 ASN A CA 1
ATOM 611 C C . ASN A 1 80 ? 0.004 -10.505 10.974 1.00 68.19 80 ASN A C 1
ATOM 613 O O . ASN A 1 80 ? -0.853 -11.255 11.438 1.00 68.19 80 ASN A O 1
ATOM 617 N N . LYS A 1 81 ? 1.284 -10.566 11.366 1.00 66.81 81 LYS A N 1
ATOM 618 C CA . LYS A 1 81 ? 1.784 -11.562 12.327 1.00 66.81 81 LYS A CA 1
ATOM 619 C C . LYS A 1 81 ? 1.170 -11.400 13.717 1.00 66.81 81 LYS A C 1
ATOM 621 O O . LYS A 1 81 ? 1.001 -12.398 14.408 1.00 66.81 81 LYS A O 1
ATOM 626 N N . TYR A 1 82 ? 0.838 -10.172 14.110 1.00 63.94 82 TYR A N 1
ATOM 627 C CA . TYR A 1 82 ? 0.314 -9.856 15.440 1.00 63.94 82 TYR A CA 1
ATOM 628 C C . TYR A 1 82 ? -1.209 -9.664 15.482 1.00 63.94 82 TYR A C 1
ATOM 630 O O . TYR A 1 82 ? -1.740 -9.362 16.545 1.00 63.94 82 TYR A O 1
ATOM 638 N N . GLN A 1 83 ? -1.908 -9.857 14.354 1.00 66.38 83 GLN A N 1
ATOM 639 C CA . GLN A 1 83 ? -3.373 -9.757 14.238 1.00 66.38 83 GLN A CA 1
ATOM 640 C C . GLN A 1 83 ? -3.954 -8.466 14.834 1.00 66.38 83 GLN A C 1
ATOM 642 O O . GLN A 1 83 ? -5.017 -8.470 15.453 1.00 66.38 83 GLN A O 1
ATOM 647 N N . ILE A 1 84 ? -3.247 -7.351 14.663 1.00 68.06 84 ILE A N 1
ATOM 648 C CA . ILE A 1 84 ? -3.658 -6.075 15.249 1.00 68.06 84 ILE A CA 1
ATOM 649 C C . ILE A 1 84 ? -4.848 -5.541 14.446 1.00 68.06 84 ILE A C 1
ATOM 651 O O . ILE A 1 84 ? -4.717 -5.404 13.227 1.00 68.06 84 ILE A O 1
ATOM 655 N N . PRO A 1 85 ? -5.995 -5.230 15.069 1.00 67.44 85 PRO A N 1
ATOM 656 C CA . PRO A 1 85 ? -7.149 -4.707 14.353 1.00 67.44 85 PRO A CA 1
ATOM 657 C C . PRO A 1 85 ? -6.963 -3.222 13.981 1.00 67.44 85 PRO A C 1
ATOM 659 O O . PRO A 1 85 ? -6.312 -2.480 14.724 1.00 67.44 85 PRO A O 1
ATOM 662 N N . PRO A 1 86 ? -7.604 -2.737 12.898 1.00 66.69 86 PRO A N 1
ATOM 663 C CA . PRO A 1 86 ? -7.496 -1.341 12.452 1.00 66.69 86 PRO A CA 1
ATOM 664 C C . PRO A 1 86 ? -7.834 -0.299 13.532 1.00 66.69 86 PRO A C 1
ATOM 666 O O . PRO A 1 86 ? -7.276 0.793 13.547 1.00 66.69 86 PRO A O 1
ATOM 669 N N . ALA A 1 87 ? -8.722 -0.639 14.473 1.00 65.06 87 ALA A N 1
ATOM 670 C CA . ALA A 1 87 ? -9.124 0.248 15.564 1.00 65.06 87 ALA A CA 1
ATOM 671 C C . ALA A 1 87 ? -7.975 0.600 16.531 1.00 65.06 87 ALA A C 1
ATOM 673 O O . ALA A 1 87 ? -7.992 1.669 17.136 1.00 65.06 87 ALA A O 1
ATOM 674 N N . GLU A 1 88 ? -6.958 -0.257 16.665 1.00 63.53 88 GLU A N 1
ATOM 675 C CA . GLU A 1 88 ? -5.797 0.005 17.530 1.00 63.53 88 GLU A CA 1
ATOM 676 C C . GLU A 1 88 ? -4.751 0.931 16.881 1.00 63.53 88 GLU A C 1
ATOM 678 O O . GLU A 1 88 ? -3.818 1.386 17.550 1.00 63.53 88 GLU A O 1
ATOM 683 N N . PHE A 1 89 ? -4.932 1.257 15.596 1.00 63.66 89 PHE A N 1
ATOM 684 C CA . PHE A 1 89 ? -4.029 2.084 14.793 1.00 63.66 89 PHE A CA 1
ATOM 685 C C . PHE A 1 89 ? -4.397 3.568 14.721 1.00 63.66 89 PHE A C 1
ATOM 687 O O . PHE A 1 89 ? -3.570 4.383 14.308 1.00 63.66 89 PHE A O 1
ATOM 694 N N . ILE A 1 90 ? -5.609 3.931 15.149 1.00 56.59 90 ILE A N 1
ATOM 695 C CA . ILE A 1 90 ? -6.212 5.250 14.903 1.00 56.59 90 ILE A CA 1
ATOM 696 C C . ILE A 1 90 ? -5.371 6.410 15.486 1.00 56.59 90 ILE A C 1
ATOM 698 O O . ILE A 1 90 ? -5.332 7.493 14.903 1.00 56.59 90 ILE A O 1
ATOM 702 N N . ASP A 1 91 ? -4.560 6.164 16.522 1.00 51.22 91 ASP A N 1
ATOM 703 C CA . ASP A 1 91 ? -3.770 7.202 17.207 1.00 51.22 91 ASP A CA 1
ATOM 704 C C . ASP A 1 91 ? -2.264 6.914 17.328 1.00 51.22 91 ASP A C 1
ATOM 706 O O . ASP A 1 91 ? -1.546 7.615 18.046 1.00 51.22 91 ASP A O 1
ATOM 710 N N . LYS A 1 92 ? -1.743 5.880 16.653 1.00 52.25 92 LYS A N 1
ATOM 711 C CA . LYS A 1 92 ? -0.365 5.416 16.875 1.00 52.25 92 LYS A CA 1
ATOM 712 C C . LYS A 1 92 ? 0.410 5.207 15.583 1.00 52.25 92 LYS A C 1
ATOM 714 O O . LYS A 1 92 ? -0.093 4.642 14.620 1.00 52.25 92 LYS A O 1
ATOM 719 N N . LYS A 1 93 ? 1.678 5.633 15.585 1.00 51.81 93 LYS A N 1
ATOM 720 C CA . LYS A 1 93 ? 2.622 5.274 14.517 1.00 51.81 93 LYS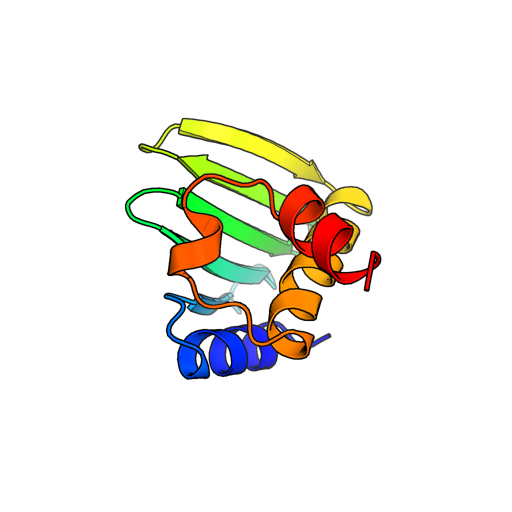 A CA 1
ATOM 721 C C . LYS A 1 93 ? 2.813 3.748 14.504 1.00 51.81 93 LYS A C 1
ATOM 723 O O . LYS A 1 93 ? 2.901 3.182 15.599 1.00 51.81 93 LYS A O 1
ATOM 728 N N . PRO A 1 94 ? 2.949 3.096 13.334 1.00 52.75 94 PRO A N 1
ATOM 729 C CA . PRO A 1 94 ? 3.174 1.648 13.237 1.00 52.75 94 PRO A CA 1
ATOM 730 C C . PRO A 1 94 ? 4.297 1.144 14.147 1.00 52.75 94 PRO A C 1
ATOM 732 O O . PRO A 1 94 ? 4.108 0.181 14.891 1.00 52.75 94 PRO A O 1
ATOM 735 N N . SER A 1 95 ? 5.404 1.886 14.203 1.00 54.69 95 SER A N 1
ATOM 736 C CA . SER A 1 95 ? 6.539 1.599 15.083 1.00 54.69 95 SER A CA 1
ATOM 737 C C . SER A 1 95 ? 6.163 1.551 16.570 1.00 54.69 95 SER A C 1
ATOM 739 O O . SER A 1 95 ? 6.589 0.658 17.295 1.00 54.69 95 SER A O 1
ATOM 741 N N . SER A 1 96 ? 5.294 2.454 17.035 1.00 58.28 96 SER A N 1
ATOM 742 C CA . SER A 1 96 ? 4.864 2.513 18.442 1.00 58.28 96 SER A CA 1
ATOM 743 C C . SER A 1 96 ? 3.883 1.406 18.844 1.00 58.28 96 SER A C 1
ATOM 745 O O . SER A 1 96 ? 3.780 1.072 20.026 1.00 58.28 96 SER A O 1
ATOM 747 N N . VAL A 1 97 ? 3.155 0.839 17.879 1.00 58.78 97 VAL A N 1
ATOM 748 C CA . VAL A 1 97 ? 2.266 -0.306 18.109 1.00 58.78 97 VAL A CA 1
ATOM 749 C C . VAL A 1 97 ? 3.098 -1.581 18.265 1.00 58.78 97 VAL A C 1
ATOM 751 O O . VAL A 1 97 ? 2.911 -2.318 19.233 1.00 58.78 97 VAL A O 1
ATOM 754 N N . LEU A 1 98 ? 4.068 -1.793 17.370 1.00 53.09 98 LEU A N 1
ATOM 755 C CA . LEU A 1 98 ? 4.973 -2.945 17.412 1.00 53.09 98 LEU A CA 1
ATOM 756 C C . LEU A 1 98 ? 5.845 -2.958 18.674 1.00 53.09 98 LEU A C 1
ATOM 758 O O . LEU A 1 98 ? 5.935 -3.984 19.340 1.00 53.09 98 LEU A O 1
ATOM 762 N N . GLN A 1 99 ? 6.377 -1.804 19.081 1.00 54.34 99 GLN A N 1
ATOM 763 C CA . GLN A 1 99 ? 7.223 -1.678 20.275 1.00 54.34 99 GLN A CA 1
ATOM 764 C C . GLN A 1 99 ? 6.502 -2.078 21.581 1.00 54.34 99 GLN A C 1
ATOM 766 O O . GLN A 1 99 ? 7.140 -2.407 22.579 1.00 54.34 99 GLN A O 1
ATOM 771 N N . ARG A 1 100 ? 5.160 -2.084 21.591 1.00 52.72 100 ARG A N 1
ATOM 772 C CA . ARG A 1 100 ? 4.351 -2.500 22.748 1.00 52.72 100 ARG A CA 1
ATOM 773 C C . ARG A 1 100 ? 4.144 -4.011 22.838 1.00 52.72 100 ARG A C 1
ATOM 775 O O . ARG A 1 100 ? 3.887 -4.511 23.928 1.00 52.72 100 ARG A O 1
ATOM 782 N N . LEU A 1 101 ? 4.263 -4.722 21.721 1.00 52.53 101 LEU A N 1
ATOM 783 C CA . LEU A 1 101 ? 4.123 -6.178 21.655 1.00 52.53 101 LEU A CA 1
ATOM 784 C C . LEU A 1 101 ? 5.403 -6.910 22.078 1.00 52.53 101 LEU A C 1
ATOM 786 O O . LEU A 1 101 ? 5.338 -8.063 22.480 1.00 52.53 101 L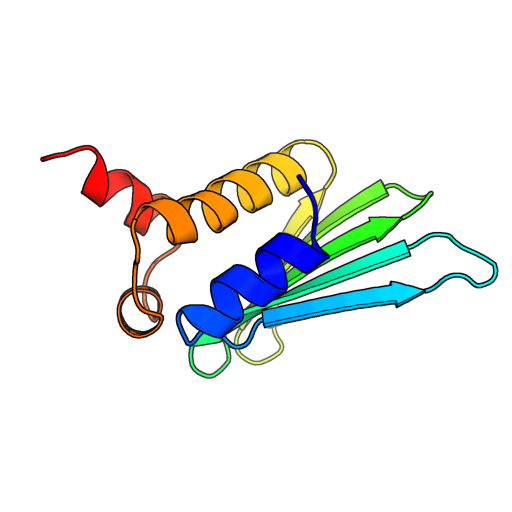EU A O 1
ATOM 790 N N . GLU A 1 102 ? 6.550 -6.231 22.055 1.00 48.84 102 GLU A N 1
ATOM 791 C CA . GLU A 1 102 ? 7.851 -6.775 22.476 1.00 48.84 102 GLU A CA 1
ATOM 792 C C . GLU A 1 102 ? 8.091 -6.691 23.999 1.00 48.84 102 GLU A C 1
ATOM 794 O O . GLU A 1 102 ? 9.139 -7.105 24.485 1.00 48.84 102 GLU A O 1
ATOM 799 N N . THR A 1 103 ? 7.138 -6.143 24.767 1.00 44.56 103 THR A N 1
ATOM 800 C CA . THR A 1 103 ? 7.242 -5.947 26.232 1.00 44.56 103 THR A CA 1
ATOM 801 C C . THR A 1 103 ? 6.398 -6.955 27.038 1.00 44.56 103 THR A C 1
ATOM 803 O O . THR A 1 103 ? 6.121 -6.720 28.213 1.00 44.56 103 THR A O 1
ATOM 806 N N . VAL A 1 104 ? 5.965 -8.067 26.432 1.00 42.50 104 VAL A N 1
ATOM 807 C CA . VAL A 1 104 ? 5.225 -9.147 27.118 1.00 42.50 104 VAL A CA 1
ATOM 808 C C . VAL A 1 104 ? 6.047 -10.426 27.147 1.00 42.50 104 VAL A C 1
ATOM 810 O O . VAL A 1 104 ? 6.570 -10.807 26.078 1.00 42.50 104 VAL A O 1
#

Foldseek 3Di:
DDLQVLQVLVVVLVWNWDKDFDPDPWTKIWIKTDLDDFWIWIWIDTPVFIKIFIDGPNDTPDIDTHPVSVVLVVLSSCCSVVSDHSVVRHPDDSVRVVVVVVPD

Secondary structure (DSSP, 8-state):
--HHHHHHHHHTTT-EEEEEEEESSSEEEEEEEE-SSSEEEEEEEETTEEEEEEEETTEEEEEEETHHHHHHHHHHHHHHHHT--GGGGTTS-HHHHHHHHTT-

Sequence (104 aa):
MDLQALAIALENQGYLASCYTCGGQMNSASFMVGLGETHLIRFLVSDYGITWTEMRDDRELMKLEGAEAISQLQELANLNKYQIPPAEFIDKKPSSVLQRLETV

Radius of gyration: 13.55 Å; chains: 1; bounding box: 27×28×48 Å

pLDDT: mean 82.36, std 15.85, range [42.5, 97.62]

InterPro domains:
  IPR014943 Protein of unknown function DUF1815 [PF08844] (1-81)

Organism: NCBI:txid1903187